Protein AF-A0A932NXV3-F1 (afdb_monomer)

Mean predicted aligned error: 9.42 Å

pLDDT: mean 82.55, std 14.52, range [33.53, 97.12]

Structure (mmCIF, N/CA/C/O backbone):
data_AF-A0A932NXV3-F1
#
_entry.id   AF-A0A932NXV3-F1
#
loop_
_atom_site.group_PDB
_atom_site.id
_atom_site.type_symbol
_atom_site.label_atom_id
_atom_site.label_alt_id
_atom_site.label_comp_id
_atom_site.label_asym_id
_atom_site.label_entity_id
_atom_site.label_seq_id
_atom_site.pdbx_PDB_ins_code
_atom_site.Cartn_x
_atom_site.Cartn_y
_atom_site.Cartn_z
_atom_site.occupancy
_atom_site.B_iso_or_equiv
_atom_site.auth_seq_id
_atom_site.auth_comp_id
_atom_site.auth_asym_id
_atom_site.auth_atom_id
_atom_site.pdbx_PDB_model_num
ATOM 1 N N . MET A 1 1 ? 22.891 -5.691 -22.726 1.00 33.53 1 MET A N 1
ATOM 2 C CA . MET A 1 1 ? 22.566 -4.543 -21.849 1.00 33.53 1 MET A CA 1
ATOM 3 C C . MET A 1 1 ? 21.703 -5.053 -20.706 1.00 33.53 1 MET A C 1
ATOM 5 O O . MET A 1 1 ? 20.603 -5.517 -20.971 1.00 33.53 1 MET A O 1
ATOM 9 N N . ILE A 1 2 ? 22.211 -5.048 -19.472 1.00 37.94 2 ILE A N 1
ATOM 10 C CA . ILE A 1 2 ? 21.455 -5.489 -18.289 1.00 37.94 2 ILE A CA 1
ATOM 11 C C . ILE A 1 2 ? 20.733 -4.263 -17.733 1.00 37.94 2 ILE A C 1
ATOM 13 O O . ILE A 1 2 ? 21.372 -3.350 -17.220 1.00 37.94 2 ILE A O 1
ATOM 17 N N . VAL A 1 3 ? 19.408 -4.217 -17.868 1.00 47.50 3 VAL A N 1
ATOM 18 C CA . VAL A 1 3 ? 18.593 -3.181 -17.224 1.00 47.50 3 VAL A CA 1
ATOM 19 C C . VAL A 1 3 ? 18.213 -3.705 -15.847 1.00 47.50 3 VAL A C 1
ATOM 21 O O . VAL A 1 3 ? 17.310 -4.527 -15.717 1.00 47.50 3 VAL A O 1
ATOM 24 N N . LYS A 1 4 ? 18.926 -3.259 -14.811 1.00 48.19 4 LYS A N 1
ATOM 25 C CA . LYS A 1 4 ? 18.515 -3.495 -13.424 1.00 48.19 4 LYS A CA 1
ATOM 26 C C . LYS A 1 4 ? 17.252 -2.665 -13.184 1.00 48.19 4 LYS A C 1
ATOM 28 O O . LYS A 1 4 ? 17.263 -1.455 -13.415 1.00 48.19 4 LYS A O 1
ATOM 33 N N . LEU A 1 5 ? 16.143 -3.310 -12.822 1.00 54.22 5 LEU A N 1
ATOM 34 C CA . LEU A 1 5 ? 14.883 -2.608 -12.597 1.00 54.22 5 LEU A CA 1
ATOM 35 C C . LEU A 1 5 ? 15.071 -1.681 -11.385 1.00 54.22 5 LEU A C 1
ATOM 37 O O . LEU A 1 5 ? 15.299 -2.135 -10.270 1.00 54.22 5 LEU A O 1
ATOM 41 N N . ALA A 1 6 ? 15.081 -0.378 -11.661 1.00 51.88 6 ALA A N 1
ATOM 42 C CA . ALA A 1 6 ? 15.575 0.663 -10.768 1.00 51.88 6 ALA A CA 1
ATOM 43 C C . ALA A 1 6 ? 14.940 0.632 -9.369 1.00 51.88 6 ALA A C 1
ATOM 45 O O . ALA A 1 6 ? 13.708 0.662 -9.219 1.00 51.88 6 ALA A O 1
ATOM 46 N N . LEU A 1 7 ? 15.806 0.683 -8.354 1.00 49.62 7 LEU A N 1
ATOM 47 C CA . LEU A 1 7 ? 15.435 0.939 -6.968 1.00 49.62 7 LEU A CA 1
ATOM 48 C C . LEU A 1 7 ? 14.709 2.299 -6.881 1.00 49.62 7 LEU A C 1
ATOM 50 O O . LEU A 1 7 ? 14.895 3.210 -7.697 1.00 49.62 7 LEU A O 1
ATOM 54 N N . LYS A 1 8 ? 13.775 2.434 -5.938 1.00 45.31 8 LYS A N 1
ATOM 55 C CA . LYS A 1 8 ? 12.964 3.653 -5.772 1.00 45.31 8 LYS A CA 1
ATOM 56 C C . LYS A 1 8 ? 13.885 4.837 -5.408 1.00 45.31 8 LYS A C 1
ATOM 58 O O . LYS A 1 8 ? 14.535 4.779 -4.377 1.00 45.31 8 LYS A O 1
ATOM 63 N N . GLY A 1 9 ? 13.916 5.891 -6.237 1.00 54.78 9 GLY A N 1
ATOM 64 C CA . GLY A 1 9 ? 14.677 7.135 -5.988 1.00 54.78 9 GLY A CA 1
ATOM 65 C C . GLY A 1 9 ? 15.803 7.450 -6.986 1.00 54.78 9 GLY A C 1
ATOM 66 O O . GLY A 1 9 ? 16.364 8.536 -6.945 1.00 54.78 9 GLY A O 1
ATOM 67 N N . GLU A 1 10 ? 16.118 6.541 -7.909 1.00 60.31 10 GLU A N 1
ATOM 68 C CA . GLU A 1 10 ? 17.243 6.714 -8.837 1.00 60.31 10 GLU A CA 1
ATOM 69 C C . GLU A 1 10 ? 16.915 7.617 -10.040 1.00 60.31 10 GLU A C 1
ATOM 71 O O . GLU A 1 10 ? 15.886 7.442 -10.706 1.00 60.31 10 GLU A O 1
ATOM 76 N N . ALA A 1 11 ? 17.834 8.529 -10.384 1.00 63.88 11 ALA A N 1
ATOM 77 C CA . ALA A 1 11 ? 17.703 9.472 -11.505 1.00 63.88 11 ALA A CA 1
ATOM 78 C C . ALA A 1 11 ? 17.438 8.780 -12.859 1.00 63.88 11 ALA A C 1
ATOM 80 O O . ALA A 1 11 ? 16.762 9.321 -13.734 1.00 63.88 11 ALA A O 1
ATOM 81 N N . HIS A 1 12 ? 17.901 7.539 -13.023 1.00 69.12 12 HIS A N 1
ATOM 82 C CA . HIS A 1 12 ? 17.754 6.775 -14.262 1.00 69.12 12 HIS A CA 1
ATOM 83 C C . HIS A 1 12 ? 16.433 5.996 -14.377 1.00 69.12 12 HIS A C 1
ATOM 85 O O . HIS A 1 12 ? 16.193 5.353 -15.400 1.00 69.12 12 HIS A O 1
ATOM 91 N N . ARG A 1 13 ? 15.530 6.070 -13.386 1.00 67.00 13 ARG A N 1
ATOM 92 C CA . ARG A 1 13 ? 14.250 5.333 -13.381 1.00 67.00 13 ARG A CA 1
ATOM 93 C C . ARG A 1 13 ? 13.365 5.656 -14.585 1.00 67.00 13 ARG A C 1
ATOM 95 O O . ARG A 1 13 ? 12.705 4.766 -15.123 1.00 67.00 13 ARG A O 1
ATOM 102 N N . ILE A 1 14 ? 13.333 6.921 -15.006 1.00 73.88 14 ILE A N 1
ATOM 103 C CA . ILE A 1 14 ? 12.540 7.364 -16.163 1.00 73.88 14 ILE A CA 1
ATOM 104 C C . ILE A 1 14 ? 13.114 6.755 -17.448 1.00 73.88 14 ILE A C 1
ATOM 106 O O . ILE A 1 14 ? 12.372 6.164 -18.234 1.00 73.88 14 ILE A O 1
ATOM 110 N N . THR A 1 15 ? 14.436 6.816 -17.614 1.00 79.94 15 THR A N 1
ATOM 111 C CA . THR A 1 15 ? 15.149 6.236 -18.758 1.00 79.94 15 THR A CA 1
ATOM 112 C C . THR A 1 15 ? 14.986 4.720 -18.816 1.00 79.94 15 THR A C 1
ATOM 114 O O . THR A 1 15 ? 14.656 4.189 -19.872 1.00 79.94 15 THR A O 1
ATOM 117 N N . ALA A 1 16 ? 15.123 4.023 -17.686 1.00 76.06 16 ALA A N 1
ATOM 118 C CA . ALA A 1 16 ? 14.926 2.577 -17.604 1.00 76.06 16 ALA A CA 1
ATOM 119 C C . ALA A 1 16 ? 13.495 2.176 -18.002 1.00 76.06 16 ALA A C 1
ATOM 121 O O . ALA A 1 16 ? 13.306 1.282 -18.824 1.00 76.06 16 ALA A O 1
ATOM 122 N N . ARG A 1 17 ? 12.475 2.886 -17.498 1.00 77.62 17 ARG A N 1
ATOM 123 C CA . ARG A 1 17 ? 11.070 2.656 -17.883 1.00 77.62 17 ARG A CA 1
ATOM 124 C C . ARG A 1 17 ? 10.815 2.913 -19.365 1.00 77.62 17 ARG A C 1
ATOM 126 O O . ARG A 1 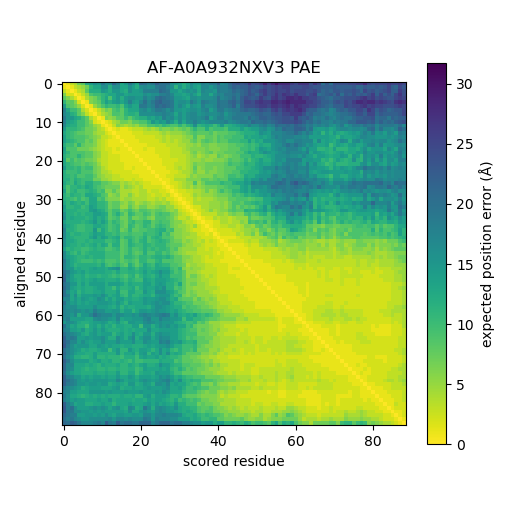17 ? 10.000 2.216 -19.966 1.00 77.62 17 ARG A O 1
ATOM 133 N N . ARG A 1 18 ? 11.462 3.925 -19.947 1.00 83.50 18 ARG A N 1
ATOM 134 C CA . ARG A 1 18 ? 11.372 4.197 -21.386 1.00 83.50 18 ARG A CA 1
ATOM 135 C C . ARG A 1 18 ? 12.000 3.055 -22.187 1.00 83.50 18 ARG A C 1
ATOM 137 O O . ARG A 1 18 ? 11.314 2.471 -23.007 1.00 83.50 18 ARG A O 1
ATOM 144 N N . LEU A 1 19 ? 13.225 2.648 -21.854 1.00 83.06 19 LEU A N 1
ATOM 145 C CA . LEU A 1 19 ? 13.933 1.553 -22.530 1.00 83.06 19 LEU A CA 1
ATOM 146 C C . LEU A 1 19 ? 13.178 0.219 -22.485 1.00 83.06 19 LEU A C 1
ATOM 148 O O . LEU A 1 19 ? 13.165 -0.507 -23.479 1.00 83.06 19 LEU A O 1
ATOM 152 N N . VAL A 1 20 ? 12.540 -0.103 -21.356 1.00 82.56 20 VAL A N 1
ATOM 153 C CA . VAL A 1 20 ? 11.686 -1.295 -21.241 1.00 82.56 20 VAL A CA 1
ATOM 154 C C . VAL A 1 20 ? 10.497 -1.192 -22.195 1.00 82.56 20 VAL A C 1
ATOM 156 O O . VAL A 1 20 ? 10.268 -2.119 -22.968 1.00 82.56 20 VAL A O 1
ATOM 159 N N . ARG A 1 21 ? 9.784 -0.055 -22.206 1.00 83.88 21 ARG A N 1
ATOM 160 C CA . ARG A 1 21 ? 8.654 0.170 -23.125 1.00 83.88 21 ARG A CA 1
ATOM 161 C C . ARG A 1 21 ? 9.075 0.097 -24.590 1.00 83.88 21 ARG A C 1
ATOM 163 O O . ARG A 1 21 ? 8.439 -0.618 -25.355 1.00 83.88 21 ARG A O 1
ATOM 170 N N . ASP A 1 22 ? 10.169 0.755 -24.957 1.00 87.81 22 ASP A N 1
ATOM 171 C CA . ASP A 1 22 ? 10.689 0.762 -26.327 1.00 87.81 22 ASP A CA 1
ATOM 172 C C . ASP A 1 22 ? 11.145 -0.637 -26.766 1.00 87.81 22 ASP A C 1
ATOM 174 O O . ASP A 1 22 ? 11.065 -0.994 -27.937 1.00 87.81 22 ASP A O 1
ATOM 178 N N . SER A 1 23 ? 11.644 -1.454 -25.835 1.00 84.25 23 SER A N 1
ATOM 179 C CA . SER A 1 23 ? 12.042 -2.837 -26.120 1.00 84.25 23 SER A CA 1
ATOM 180 C C . SER A 1 23 ? 10.841 -3.757 -26.301 1.00 84.25 23 SER A C 1
ATOM 182 O O . SER A 1 23 ? 10.857 -4.563 -27.225 1.00 84.25 23 SER A O 1
ATOM 184 N N . ILE A 1 24 ? 9.789 -3.587 -25.496 1.00 84.69 24 ILE A N 1
ATOM 185 C CA . ILE A 1 24 ? 8.514 -4.293 -25.681 1.00 84.69 24 ILE A CA 1
ATOM 186 C C . ILE A 1 24 ? 7.891 -3.908 -27.030 1.00 84.69 24 ILE A C 1
ATOM 188 O O . ILE A 1 24 ? 7.522 -4.788 -27.801 1.00 84.69 24 ILE A O 1
ATOM 192 N N . ALA A 1 25 ? 7.832 -2.610 -27.349 1.00 88.44 25 ALA A N 1
ATOM 193 C CA . ALA A 1 25 ? 7.272 -2.113 -28.607 1.00 88.44 25 ALA A CA 1
ATOM 194 C C . ALA A 1 25 ? 8.052 -2.601 -29.839 1.00 88.44 25 ALA A C 1
ATOM 196 O O . ALA A 1 25 ? 7.464 -2.883 -30.876 1.00 88.44 25 ALA A O 1
ATOM 197 N N . ALA A 1 26 ? 9.373 -2.745 -29.716 1.00 90.94 26 ALA A N 1
ATOM 198 C CA . ALA A 1 26 ? 10.227 -3.296 -30.763 1.00 90.94 26 ALA A CA 1
ATOM 199 C C . ALA A 1 26 ? 10.222 -4.838 -30.825 1.00 90.94 26 ALA A C 1
ATOM 201 O O . ALA A 1 26 ? 11.024 -5.407 -31.562 1.00 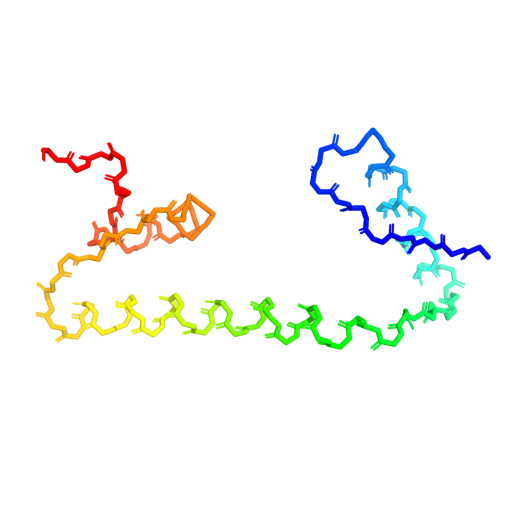90.94 26 ALA A O 1
ATOM 202 N N . GLY A 1 27 ? 9.393 -5.521 -30.024 1.00 88.38 27 GLY A N 1
ATOM 203 C CA . GLY A 1 27 ? 9.325 -6.985 -29.987 1.00 88.38 27 GLY A CA 1
ATOM 204 C C . GLY A 1 27 ? 10.607 -7.657 -29.481 1.00 88.38 27 GLY A C 1
ATOM 205 O O . GLY A 1 27 ? 10.860 -8.821 -29.783 1.00 88.38 27 GLY A O 1
ATOM 206 N N . ARG A 1 28 ? 11.454 -6.936 -28.736 1.00 87.31 28 ARG A N 1
ATOM 207 C CA . ARG A 1 28 ? 12.708 -7.478 -28.205 1.00 87.31 28 ARG A CA 1
ATOM 208 C C . ARG A 1 28 ? 12.433 -8.349 -26.986 1.00 87.31 28 ARG A C 1
ATOM 210 O O . ARG A 1 28 ? 11.769 -7.923 -26.043 1.00 87.31 28 ARG A O 1
ATOM 217 N N . HIS A 1 29 ? 13.024 -9.541 -26.970 1.00 79.62 29 HIS A N 1
ATOM 218 C CA . HIS A 1 29 ? 12.954 -10.418 -25.810 1.00 79.62 29 HI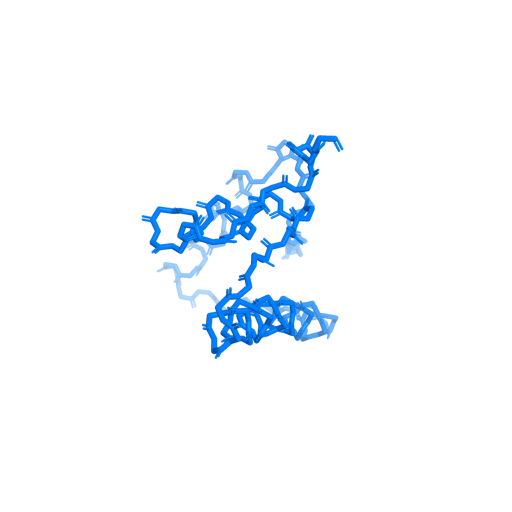S A CA 1
ATOM 219 C C . HIS A 1 29 ? 13.781 -9.837 -24.658 1.00 79.62 29 HIS A C 1
ATOM 221 O O . HIS A 1 29 ? 14.991 -9.632 -24.773 1.00 79.62 29 HIS A O 1
ATOM 227 N N . LEU A 1 30 ? 13.122 -9.570 -23.533 1.00 78.44 30 LEU A N 1
ATOM 228 C CA . LEU A 1 30 ? 13.781 -9.171 -22.294 1.00 78.44 30 LEU A CA 1
ATOM 229 C C . LEU A 1 30 ? 14.141 -10.422 -21.494 1.00 78.44 30 LEU A C 1
ATOM 231 O O . LEU A 1 30 ? 13.302 -11.305 -21.325 1.00 78.44 30 LEU A O 1
ATOM 235 N N . ILE A 1 31 ? 15.381 -10.489 -21.012 1.00 80.94 31 ILE A N 1
ATOM 236 C CA . ILE A 1 31 ? 15.836 -11.539 -20.100 1.00 80.94 31 ILE A CA 1
ATOM 237 C C . ILE A 1 31 ? 15.825 -10.964 -18.691 1.00 80.94 31 ILE A C 1
ATOM 239 O O . ILE A 1 31 ? 16.524 -9.988 -18.403 1.00 80.94 31 ILE A O 1
ATOM 243 N N . ALA A 1 32 ? 15.014 -11.562 -17.824 1.00 73.88 32 ALA A N 1
ATOM 244 C CA . ALA A 1 32 ? 14.998 -11.225 -16.414 1.00 73.88 32 ALA A CA 1
ATOM 245 C C . ALA A 1 32 ? 16.136 -11.963 -15.684 1.00 73.88 32 ALA A C 1
ATOM 247 O O . ALA A 1 32 ? 16.415 -13.123 -16.001 1.00 73.88 32 ALA A O 1
ATOM 248 N N . PRO A 1 33 ? 16.799 -11.327 -14.704 1.00 78.19 33 PRO A N 1
ATOM 249 C CA . PRO A 1 33 ? 17.733 -12.023 -13.828 1.00 78.19 33 PRO A CA 1
ATOM 250 C C . PRO A 1 33 ? 17.044 -13.184 -13.085 1.00 78.19 33 PRO A C 1
ATOM 252 O O . PRO A 1 33 ? 15.862 -13.065 -12.766 1.00 78.19 33 PRO A O 1
ATOM 255 N N . PRO A 1 34 ? 17.762 -14.257 -12.705 1.00 75.62 34 PRO A N 1
ATOM 256 C CA . PRO A 1 34 ? 17.176 -15.390 -11.976 1.00 75.62 34 PRO A CA 1
ATOM 257 C C . PRO A 1 34 ? 16.446 -15.009 -10.674 1.00 75.62 34 PRO A C 1
ATOM 259 O O . PRO A 1 34 ? 15.475 -15.657 -10.297 1.00 75.62 34 PRO A O 1
ATOM 262 N N . ILE A 1 35 ? 16.865 -13.925 -10.009 1.00 75.31 35 ILE A N 1
ATOM 263 C CA . ILE A 1 35 ? 16.232 -13.419 -8.776 1.00 75.31 35 ILE A CA 1
ATOM 264 C C . ILE A 1 35 ? 14.858 -12.765 -9.012 1.00 75.31 35 ILE A C 1
ATOM 266 O O . ILE A 1 35 ? 14.080 -12.601 -8.074 1.00 75.31 35 ILE A O 1
ATOM 270 N N . PHE A 1 36 ? 14.514 -12.437 -10.258 1.00 76.00 36 PHE A N 1
ATOM 271 C CA . PHE A 1 36 ? 13.291 -11.707 -10.592 1.00 76.00 36 PHE A CA 1
ATOM 272 C C . PHE A 1 36 ? 12.008 -12.438 -10.172 1.00 76.00 36 PHE A C 1
ATOM 274 O O . PHE A 1 36 ? 11.035 -11.793 -9.791 1.00 76.00 36 PHE A O 1
ATOM 281 N N . ILE A 1 37 ? 12.014 -13.776 -10.178 1.00 74.19 37 ILE A N 1
ATOM 282 C CA . ILE A 1 37 ? 10.870 -14.584 -9.725 1.00 74.19 37 ILE A CA 1
ATOM 283 C C . ILE A 1 37 ? 10.584 -14.306 -8.244 1.00 74.19 37 ILE A C 1
ATOM 285 O O . ILE A 1 37 ? 9.458 -13.980 -7.888 1.00 74.19 37 ILE A O 1
ATOM 289 N N . SER A 1 38 ? 11.617 -14.324 -7.396 1.00 75.25 38 SER A N 1
ATOM 290 C CA . SER A 1 38 ? 11.459 -14.048 -5.961 1.00 75.25 38 SER A CA 1
ATOM 291 C C . SER A 1 38 ? 11.014 -12.611 -5.658 1.00 75.25 38 SER A C 1
ATOM 293 O O . SER A 1 38 ? 10.253 -12.383 -4.714 1.00 75.25 38 SER A O 1
ATOM 295 N N . GLU A 1 39 ? 11.436 -11.636 -6.471 1.00 76.69 39 GLU A N 1
ATOM 296 C CA . GLU A 1 39 ? 10.943 -10.259 -6.366 1.00 76.69 39 GLU A CA 1
ATOM 297 C C . GLU A 1 39 ? 9.454 -10.181 -6.734 1.00 76.69 39 GLU A C 1
ATOM 299 O O . GLU A 1 39 ? 8.671 -9.555 -6.014 1.00 76.69 39 GLU A O 1
ATOM 304 N N . GLY A 1 40 ? 9.049 -10.863 -7.811 1.00 78.81 40 GLY A N 1
ATOM 305 C CA . GLY A 1 40 ? 7.651 -10.987 -8.220 1.00 78.81 40 GLY A CA 1
ATOM 306 C C . GLY A 1 40 ? 6.781 -11.624 -7.135 1.00 78.81 40 GLY A C 1
ATOM 307 O O . GLY A 1 40 ? 5.767 -11.043 -6.739 1.00 78.81 40 GLY A O 1
ATOM 308 N N . ASP A 1 41 ? 7.222 -12.756 -6.587 1.00 81.00 41 ASP A N 1
ATOM 309 C CA . ASP A 1 41 ? 6.528 -13.475 -5.515 1.00 81.00 41 ASP A CA 1
ATOM 310 C C . ASP A 1 41 ? 6.351 -12.610 -4.269 1.00 81.00 41 ASP A C 1
ATOM 312 O O . ASP A 1 41 ? 5.289 -12.615 -3.646 1.00 81.00 41 ASP A O 1
ATOM 316 N N . THR A 1 42 ? 7.368 -11.823 -3.915 1.00 79.88 42 THR A N 1
ATOM 317 C CA . THR A 1 42 ? 7.309 -10.921 -2.759 1.00 79.88 42 THR A CA 1
ATOM 318 C C . THR A 1 42 ? 6.255 -9.830 -2.955 1.00 79.88 42 THR A C 1
ATOM 320 O O . THR A 1 42 ? 5.490 -9.534 -2.033 1.00 79.88 42 THR A O 1
ATOM 323 N N . VAL A 1 43 ? 6.166 -9.250 -4.159 1.00 81.31 43 VAL A N 1
ATOM 324 C CA . VAL A 1 43 ? 5.153 -8.231 -4.481 1.00 81.31 43 VAL A CA 1
ATOM 325 C C . VAL A 1 43 ? 3.746 -8.822 -4.454 1.00 81.31 43 VAL A C 1
ATOM 327 O O . VAL A 1 43 ? 2.843 -8.203 -3.887 1.00 81.31 43 VAL A O 1
ATOM 330 N N . ILE A 1 44 ? 3.553 -10.006 -5.043 1.00 84.94 44 ILE A N 1
ATOM 331 C CA . ILE A 1 44 ? 2.256 -10.694 -5.041 1.00 84.94 44 ILE A CA 1
ATOM 332 C C . ILE A 1 44 ? 1.851 -11.023 -3.605 1.00 84.94 44 ILE A C 1
ATOM 334 O O . ILE A 1 44 ? 0.749 -10.673 -3.187 1.00 84.94 44 ILE A O 1
ATOM 338 N N . ARG A 1 45 ? 2.761 -11.622 -2.828 1.00 86.19 45 ARG A N 1
ATOM 339 C CA . ARG A 1 45 ? 2.523 -11.985 -1.430 1.00 86.19 45 ARG A CA 1
ATOM 340 C C . ARG A 1 45 ? 2.078 -10.776 -0.618 1.00 86.19 45 ARG A C 1
ATOM 342 O O . ARG A 1 45 ? 1.036 -10.851 0.019 1.00 86.19 45 ARG A O 1
ATOM 349 N N . ARG A 1 46 ? 2.802 -9.654 -0.685 1.00 86.44 46 ARG A N 1
ATOM 350 C CA . ARG A 1 46 ? 2.429 -8.428 0.040 1.00 86.44 46 ARG A CA 1
ATOM 351 C C . ARG A 1 46 ? 0.998 -7.987 -0.276 1.00 86.44 46 ARG A C 1
ATOM 353 O O . ARG A 1 46 ? 0.217 -7.794 0.644 1.00 86.44 46 ARG A O 1
ATOM 360 N N . ARG A 1 47 ? 0.624 -7.932 -1.560 1.00 88.19 47 ARG A N 1
ATOM 361 C CA . ARG A 1 47 ? -0.734 -7.529 -1.972 1.00 88.19 47 ARG A CA 1
ATOM 362 C C . ARG A 1 47 ? -1.817 -8.480 -1.468 1.00 88.19 47 ARG A C 1
ATOM 364 O O . ARG A 1 47 ? -2.881 -8.023 -1.066 1.00 88.19 47 ARG A O 1
ATOM 371 N N . VAL A 1 48 ? -1.558 -9.787 -1.499 1.00 90.94 48 VAL A N 1
ATOM 372 C CA . VAL A 1 48 ? -2.497 -10.794 -0.982 1.00 90.94 48 VAL A CA 1
ATOM 373 C C . VAL A 1 48 ? -2.667 -10.643 0.528 1.00 90.94 48 VAL A C 1
ATOM 375 O O . VAL A 1 48 ? -3.793 -10.695 1.018 1.00 90.94 48 VAL A O 1
ATOM 378 N N . TYR A 1 49 ? -1.576 -10.415 1.262 1.00 90.62 49 TYR A N 1
ATOM 379 C CA . TYR A 1 49 ? -1.623 -10.167 2.702 1.00 90.62 49 TYR A CA 1
ATOM 380 C C . TYR A 1 49 ? -2.432 -8.907 3.034 1.00 90.62 49 TYR A C 1
ATOM 382 O O . TYR A 1 49 ? -3.353 -8.988 3.846 1.00 90.62 49 TYR A O 1
ATOM 390 N N . ASP A 1 50 ? -2.159 -7.786 2.364 1.00 90.88 50 ASP A N 1
ATOM 391 C CA . ASP A 1 50 ? -2.884 -6.526 2.568 1.00 90.88 50 ASP A CA 1
ATOM 392 C C . ASP A 1 50 ? -4.393 -6.691 2.310 1.00 90.88 50 ASP A C 1
ATOM 394 O O . ASP A 1 50 ? -5.221 -6.296 3.133 1.00 90.88 50 ASP A O 1
ATOM 398 N N . ALA A 1 51 ? -4.760 -7.348 1.203 1.00 92.25 51 ALA A N 1
ATOM 399 C CA . ALA A 1 51 ? -6.156 -7.619 0.864 1.00 92.25 51 ALA A CA 1
ATOM 400 C C . ALA A 1 51 ? -6.841 -8.540 1.886 1.00 92.25 51 ALA A C 1
ATOM 402 O O . ALA A 1 51 ? -8.004 -8.334 2.224 1.00 92.25 51 ALA A O 1
ATOM 403 N N . SER A 1 52 ? -6.118 -9.535 2.406 1.00 94.44 52 SER A N 1
ATOM 404 C CA . SER A 1 52 ? -6.652 -10.477 3.396 1.00 94.44 52 SER A CA 1
ATOM 405 C C . SER A 1 52 ? -6.961 -9.787 4.725 1.00 94.44 52 SER A C 1
ATOM 407 O O . SER A 1 52 ? -8.007 -10.047 5.316 1.00 94.44 52 SER A O 1
ATOM 409 N N . TYR A 1 53 ? -6.090 -8.883 5.186 1.00 93.19 53 TYR A N 1
ATOM 410 C CA . TYR A 1 53 ? -6.346 -8.105 6.401 1.00 93.19 53 TYR A CA 1
ATOM 411 C C . TYR A 1 53 ? -7.487 -7.105 6.222 1.00 93.19 53 TYR A C 1
ATOM 413 O O . TYR A 1 53 ? -8.324 -6.989 7.116 1.00 93.19 53 TYR A O 1
ATOM 421 N N . ALA A 1 54 ? -7.569 -6.441 5.065 1.00 92.62 54 ALA A N 1
ATOM 422 C CA . ALA A 1 54 ? -8.688 -5.557 4.756 1.00 92.62 54 ALA A CA 1
ATOM 423 C C . ALA A 1 54 ? -10.028 -6.320 4.748 1.00 92.62 54 ALA A C 1
ATOM 425 O O . ALA A 1 54 ? -10.974 -5.897 5.408 1.00 92.62 54 ALA A O 1
ATOM 426 N N . ALA A 1 55 ? -10.087 -7.482 4.087 1.00 94.94 55 ALA A N 1
ATOM 427 C CA . ALA A 1 55 ? -11.285 -8.323 4.049 1.00 94.94 55 ALA A CA 1
ATOM 428 C C . ALA A 1 55 ? -11.664 -8.870 5.435 1.00 94.94 55 ALA A C 1
ATOM 430 O O . ALA A 1 55 ? -12.840 -8.938 5.786 1.00 94.94 55 ALA A O 1
ATOM 431 N N . LEU A 1 56 ? -10.675 -9.248 6.253 1.00 95.50 56 LEU A N 1
ATOM 432 C CA . LEU A 1 56 ? -10.925 -9.700 7.620 1.00 95.50 56 LEU A CA 1
ATOM 433 C C . LEU A 1 56 ? -11.495 -8.574 8.492 1.00 95.50 56 LEU A C 1
ATOM 435 O O . LEU A 1 56 ? -12.412 -8.823 9.273 1.00 95.50 56 LEU A O 1
ATOM 439 N N . ALA A 1 57 ? -10.966 -7.357 8.37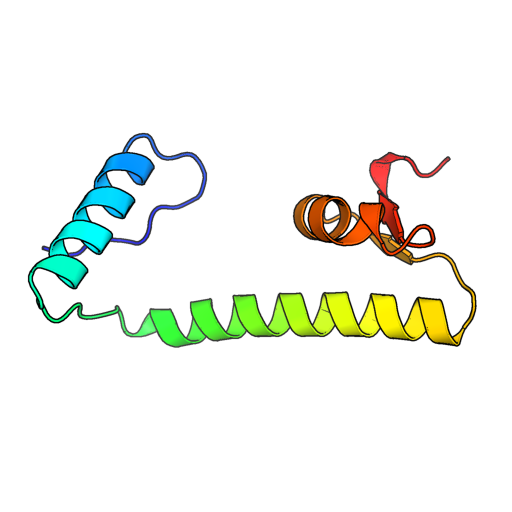2 1.00 95.25 57 ALA A N 1
ATOM 440 C CA . ALA A 1 57 ? -11.463 -6.204 9.113 1.00 95.25 57 ALA A CA 1
ATOM 441 C C . ALA A 1 57 ? -12.897 -5.844 8.703 1.00 95.25 57 ALA A C 1
ATOM 443 O O . ALA A 1 57 ? -13.738 -5.645 9.577 1.00 95.25 57 ALA A O 1
ATOM 444 N N . GLU A 1 58 ? -13.202 -5.8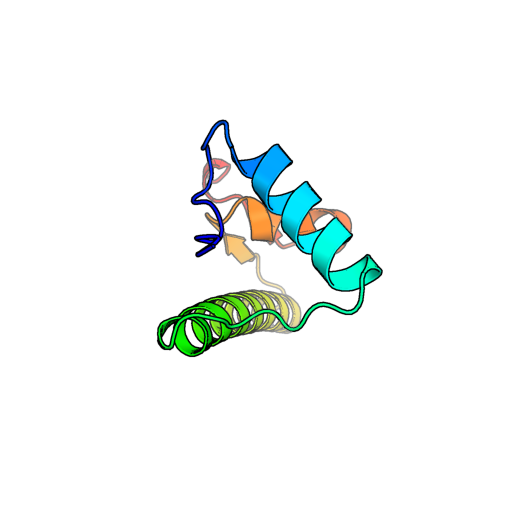80 7.403 1.00 95.62 58 GLU A N 1
ATOM 445 C CA . GLU A 1 58 ? -14.561 -5.706 6.880 1.00 95.62 58 GLU A CA 1
ATOM 446 C C . GLU A 1 58 ? -15.526 -6.753 7.453 1.00 95.62 58 GLU A C 1
ATOM 448 O O . GLU A 1 58 ? -16.559 -6.402 8.022 1.00 95.62 58 GLU A O 1
ATOM 453 N N . LEU A 1 59 ? -15.152 -8.037 7.394 1.00 97.12 59 LEU A N 1
ATOM 454 C CA . LEU A 1 59 ? -15.958 -9.146 7.916 1.00 97.12 59 LEU A CA 1
ATOM 455 C C . LEU A 1 59 ? -16.236 -9.014 9.423 1.00 97.12 59 LEU A C 1
ATOM 457 O O . LEU A 1 59 ? -17.265 -9.474 9.916 1.00 97.12 59 LEU A O 1
ATOM 461 N N . ARG A 1 60 ? -15.305 -8.423 10.174 1.00 95.81 60 ARG A N 1
ATOM 462 C CA . ARG A 1 60 ? -15.427 -8.237 11.626 1.00 95.81 60 ARG A CA 1
ATOM 463 C C . ARG A 1 60 ? -16.014 -6.883 12.018 1.00 95.81 60 ARG A C 1
ATOM 465 O O . ARG A 1 60 ? -16.257 -6.678 13.204 1.00 95.81 60 ARG A O 1
ATOM 472 N N . GLY A 1 61 ? -16.247 -5.983 11.062 1.00 94.62 61 GLY A N 1
ATOM 473 C CA . GLY A 1 61 ? -16.665 -4.609 11.339 1.00 94.62 61 GLY A CA 1
ATOM 474 C C . GLY A 1 61 ? -15.643 -3.836 12.180 1.00 94.62 61 GLY A C 1
ATOM 475 O O . GLY A 1 61 ? -16.028 -3.024 13.016 1.00 94.62 61 GLY A O 1
ATOM 476 N N . CYS A 1 62 ? -14.350 -4.129 12.015 1.00 94.19 62 CYS A N 1
ATOM 477 C CA . CYS A 1 62 ? -13.260 -3.500 12.760 1.00 94.19 62 CYS A CA 1
ATOM 478 C C . CYS A 1 62 ? -12.491 -2.501 11.890 1.00 94.19 62 CYS A C 1
ATOM 480 O O . CYS A 1 62 ? -12.483 -2.591 10.663 1.00 94.19 62 CYS A O 1
ATOM 482 N N . GLU A 1 63 ? -11.777 -1.581 12.533 1.00 94.88 63 GLU A N 1
ATOM 483 C CA . GLU A 1 63 ? -10.826 -0.719 11.836 1.00 94.88 63 GLU A CA 1
ATOM 484 C C . GLU A 1 63 ? -9.563 -1.496 11.445 1.00 94.88 63 GLU A C 1
ATOM 486 O O . GLU A 1 63 ? -9.055 -2.318 12.212 1.00 94.88 63 GLU A O 1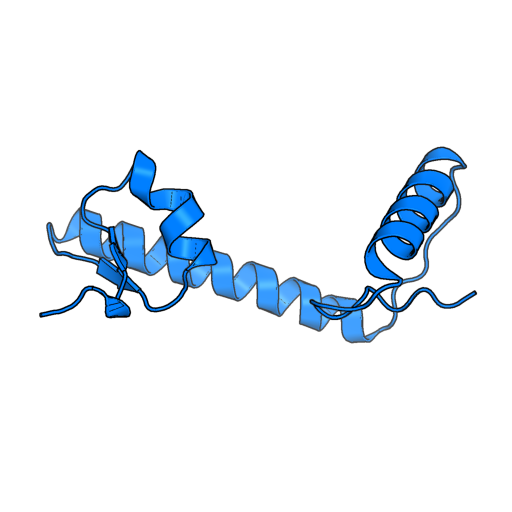
ATOM 491 N N . PHE A 1 64 ? -9.027 -1.206 10.259 1.00 94.38 64 PHE A N 1
ATOM 492 C CA . PHE A 1 64 ? -7.748 -1.738 9.800 1.00 94.38 64 PHE A CA 1
ATOM 493 C C . PHE A 1 64 ? -6.706 -0.625 9.745 1.00 94.38 64 PHE A C 1
ATOM 495 O O . PHE A 1 64 ? -6.738 0.222 8.857 1.00 94.38 64 PHE A O 1
ATOM 502 N N . TRP A 1 65 ? -5.755 -0.646 10.675 1.00 94.44 65 TRP A N 1
ATOM 503 C CA . TRP A 1 65 ? -4.672 0.331 10.737 1.00 94.44 65 TRP A CA 1
ATOM 504 C C . TRP A 1 65 ? -3.429 -0.192 10.014 1.00 94.44 65 TRP A C 1
ATOM 506 O O . TRP A 1 65 ? -2.891 -1.240 10.373 1.00 94.44 65 TRP A O 1
ATOM 516 N N . THR A 1 66 ? -2.952 0.541 9.005 1.00 92.56 66 THR A N 1
ATOM 517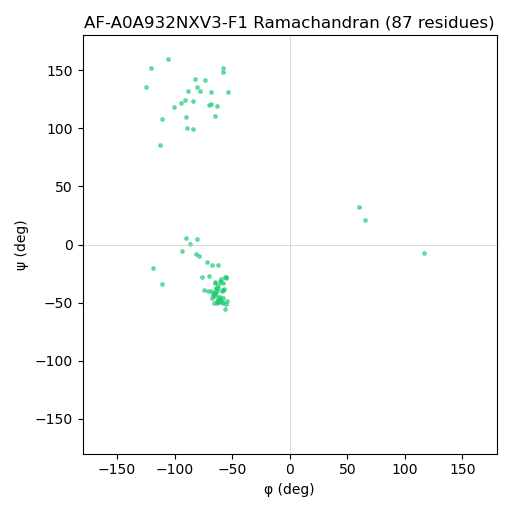 C CA . THR A 1 66 ? -1.765 0.168 8.222 1.00 92.56 66 THR A CA 1
ATOM 518 C C . THR A 1 66 ? -0.716 1.274 8.201 1.00 92.56 66 THR A C 1
ATOM 520 O O . THR A 1 66 ? -1.023 2.446 7.995 1.00 92.56 66 THR A O 1
ATOM 523 N N . ALA A 1 67 ? 0.553 0.904 8.388 1.00 93.38 67 ALA A N 1
ATOM 524 C CA . ALA A 1 67 ? 1.693 1.804 8.185 1.00 93.38 67 ALA A CA 1
ATOM 525 C C . ALA A 1 67 ? 2.102 1.913 6.705 1.00 93.38 67 ALA A C 1
ATOM 527 O O . ALA A 1 67 ? 2.962 2.717 6.344 1.00 93.38 67 ALA A O 1
ATOM 528 N N . ASP A 1 68 ? 1.519 1.091 5.830 1.00 90.75 68 ASP A N 1
ATOM 529 C CA . ASP A 1 68 ? 1.835 1.099 4.412 1.00 90.75 68 ASP A CA 1
ATOM 530 C C . ASP A 1 68 ? 1.035 2.176 3.682 1.00 90.75 68 ASP A C 1
ATOM 532 O O . ASP A 1 68 ? -0.113 1.972 3.284 1.00 90.75 68 ASP A O 1
ATOM 536 N N . LYS A 1 69 ? 1.683 3.318 3.441 1.00 90.56 69 LYS A N 1
ATOM 537 C CA . LYS A 1 69 ? 1.073 4.426 2.706 1.00 90.56 69 LYS A CA 1
ATOM 538 C C . LYS A 1 69 ? 0.609 4.037 1.297 1.00 90.56 69 LYS A C 1
ATOM 540 O O . LYS A 1 69 ? -0.396 4.559 0.836 1.00 90.56 69 LYS A O 1
ATOM 545 N N . VAL A 1 70 ? 1.300 3.119 0.613 1.00 90.19 70 VAL A N 1
ATOM 546 C CA . VAL A 1 70 ? 0.900 2.698 -0.743 1.00 90.19 70 VAL A CA 1
ATOM 547 C C . VAL A 1 70 ? -0.380 1.869 -0.691 1.00 90.19 70 VAL A C 1
ATOM 549 O O . VAL A 1 70 ? -1.246 2.049 -1.543 1.00 90.19 70 VAL A O 1
ATOM 552 N N . CYS A 1 71 ? -0.506 0.991 0.305 1.00 89.19 71 CYS A N 1
ATOM 553 C CA . CYS A 1 71 ? -1.742 0.255 0.553 1.00 89.19 71 CYS A CA 1
ATOM 554 C C . CYS A 1 71 ? -2.878 1.217 0.924 1.00 89.19 71 CYS A C 1
ATOM 556 O O . CYS A 1 71 ? -3.933 1.171 0.299 1.00 89.19 71 CYS A O 1
ATOM 558 N N . TYR A 1 72 ? -2.645 2.113 1.890 1.00 93.19 72 TYR A N 1
ATOM 559 C CA . TYR A 1 72 ? -3.629 3.100 2.339 1.00 93.19 72 TYR A CA 1
ATOM 560 C C . TYR A 1 72 ? -4.141 3.965 1.181 1.00 93.19 72 TYR A C 1
ATOM 562 O O . TYR A 1 72 ? -5.340 3.974 0.909 1.00 93.19 72 TYR A O 1
ATOM 570 N N . ASP A 1 73 ? -3.237 4.617 0.440 1.00 93.94 73 ASP A N 1
ATOM 571 C CA . ASP A 1 73 ? -3.589 5.511 -0.668 1.00 93.94 73 ASP A CA 1
ATOM 572 C C . ASP A 1 73 ? -4.385 4.775 -1.769 1.00 93.94 73 ASP A C 1
ATOM 574 O O . ASP A 1 73 ? -5.208 5.390 -2.446 1.00 93.94 73 ASP A O 1
ATOM 578 N N . ALA A 1 74 ? -4.165 3.464 -1.946 1.00 92.12 74 ALA A N 1
ATOM 579 C CA . ALA A 1 74 ? -4.854 2.654 -2.949 1.00 92.12 74 ALA A CA 1
ATOM 580 C C . ALA A 1 74 ? -6.299 2.288 -2.575 1.00 92.12 74 ALA A C 1
ATOM 582 O O . ALA A 1 74 ? -7.106 2.069 -3.478 1.00 92.12 74 ALA A O 1
ATOM 583 N N . VAL A 1 75 ? -6.627 2.192 -1.281 1.00 92.81 75 VAL A N 1
ATOM 584 C CA . VAL A 1 75 ? -7.925 1.660 -0.826 1.00 92.81 75 VAL A CA 1
ATOM 585 C C . VAL A 1 75 ? -8.771 2.651 -0.036 1.00 92.81 75 VAL A C 1
ATOM 587 O O . VAL A 1 75 ? -9.984 2.464 0.015 1.00 92.81 75 VAL A O 1
ATOM 590 N N . GLN A 1 76 ? -8.187 3.715 0.530 1.00 92.25 76 GLN A N 1
ATOM 591 C CA . GLN A 1 76 ? -8.898 4.654 1.415 1.00 92.25 76 GLN A CA 1
ATOM 592 C C . GLN A 1 76 ? -10.150 5.287 0.784 1.00 92.25 76 GLN A C 1
ATOM 594 O O . GLN A 1 76 ? -11.093 5.626 1.491 1.00 92.25 76 GLN A O 1
ATOM 599 N N . ALA A 1 77 ? -10.184 5.423 -0.548 1.00 93.25 77 ALA A N 1
ATOM 600 C CA . ALA A 1 77 ? -11.320 5.996 -1.267 1.00 93.25 77 ALA A CA 1
ATOM 601 C C . ALA A 1 77 ? -12.560 5.086 -1.247 1.00 93.25 77 ALA A C 1
ATOM 603 O O . ALA A 1 77 ? -13.680 5.581 -1.344 1.00 93.25 77 ALA A O 1
ATOM 604 N N . THR A 1 78 ? -12.363 3.772 -1.118 1.00 95.12 78 THR A N 1
ATOM 605 C CA . THR A 1 78 ? -13.437 2.768 -1.155 1.00 95.12 78 THR A CA 1
ATOM 606 C C . THR A 1 78 ? -13.660 2.123 0.213 1.00 95.12 78 THR A C 1
ATOM 608 O O . THR A 1 78 ? -14.792 1.805 0.562 1.00 95.12 78 THR A O 1
ATOM 611 N N . LEU A 1 79 ? -12.598 1.938 1.001 1.00 94.12 79 LEU A N 1
ATOM 612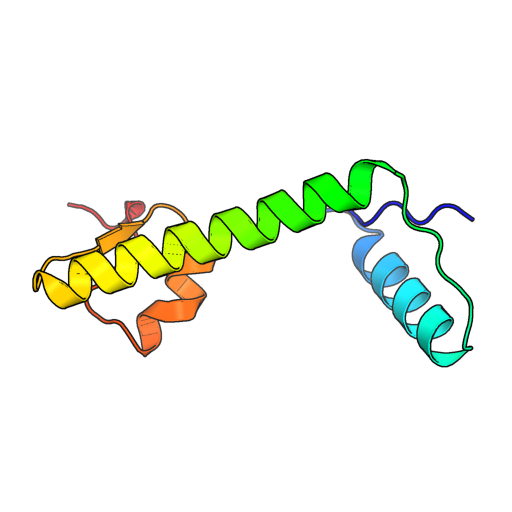 C CA . LEU A 1 79 ? -12.618 1.244 2.288 1.00 94.12 79 LEU A CA 1
ATOM 613 C C . LEU A 1 79 ? -12.342 2.236 3.429 1.00 94.12 79 LEU A C 1
ATOM 615 O O . LEU A 1 79 ? -11.208 2.399 3.874 1.00 94.12 79 LEU A O 1
ATOM 619 N N .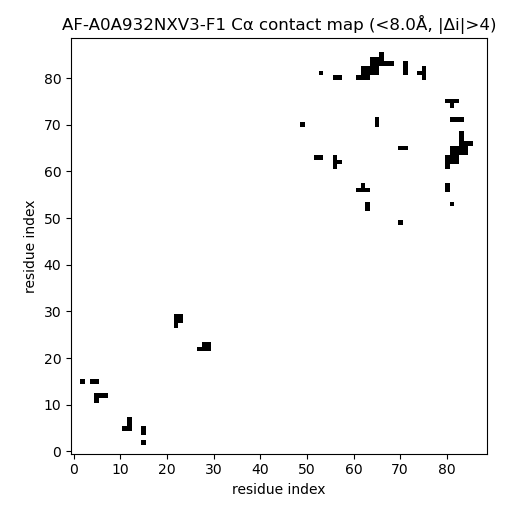 SER A 1 80 ? -13.390 2.903 3.919 1.00 93.75 80 SER A N 1
ATOM 620 C CA . SER A 1 80 ? -13.287 3.967 4.938 1.00 93.75 80 SER A CA 1
ATOM 621 C C . SER A 1 80 ? -12.839 3.491 6.330 1.00 93.75 80 SER A C 1
ATOM 623 O O . SER A 1 80 ? -12.400 4.303 7.154 1.00 93.75 80 SER A O 1
ATOM 625 N N . PHE A 1 81 ? -12.937 2.184 6.596 1.00 94.50 81 PHE A N 1
ATOM 626 C CA . PHE A 1 81 ? -12.447 1.531 7.814 1.00 94.50 81 PHE A CA 1
ATOM 627 C C . PHE A 1 81 ? -10.928 1.294 7.796 1.00 94.50 81 PHE A C 1
ATOM 629 O O . PHE A 1 81 ? -10.359 0.934 8.826 1.00 94.50 81 PHE A O 1
ATOM 636 N N . VAL A 1 82 ? -10.263 1.497 6.652 1.00 95.25 82 VAL A N 1
ATOM 637 C CA . VAL A 1 82 ? -8.802 1.440 6.550 1.00 95.25 82 VAL A CA 1
ATOM 638 C C . VAL A 1 82 ? -8.220 2.792 6.949 1.00 95.25 82 VAL A C 1
ATOM 640 O O . VAL A 1 82 ? -8.563 3.823 6.372 1.00 95.25 82 VAL A O 1
ATOM 643 N N . LYS A 1 83 ? -7.336 2.790 7.943 1.00 94.50 83 LYS A N 1
ATOM 644 C CA . LYS A 1 83 ? -6.723 3.976 8.546 1.00 94.50 83 LYS A CA 1
ATOM 645 C C . LYS A 1 83 ? -5.207 3.936 8.408 1.00 94.50 83 LYS A C 1
ATOM 647 O O . LYS A 1 83 ? -4.601 2.862 8.347 1.00 94.50 83 LYS A O 1
ATOM 652 N N . TYR A 1 84 ? -4.589 5.110 8.370 1.00 95.19 84 TYR A N 1
ATOM 653 C CA . TYR A 1 84 ? -3.142 5.229 8.280 1.00 95.19 84 TYR A CA 1
ATOM 654 C C . TYR A 1 84 ? -2.528 5.295 9.680 1.00 95.19 84 TYR A C 1
ATOM 656 O O . TYR A 1 84 ? -2.901 6.139 10.486 1.00 95.19 84 TYR A O 1
ATOM 664 N N . LEU A 1 85 ? -1.595 4.388 9.984 1.00 93.25 85 LEU A N 1
ATOM 665 C CA . LEU A 1 85 ? -1.042 4.216 11.333 1.00 93.25 85 LEU A CA 1
ATOM 666 C C . LEU A 1 85 ? -0.408 5.491 11.921 1.00 93.25 85 LEU A C 1
ATOM 668 O O . LEU A 1 85 ? -0.586 5.722 13.109 1.00 93.25 85 LEU A O 1
ATOM 672 N N . PRO A 1 86 ? 0.296 6.342 11.154 1.00 92.75 86 PRO A N 1
ATOM 673 C CA . PRO A 1 86 ? 0.785 7.621 11.676 1.00 92.75 86 PRO A CA 1
ATOM 674 C C . PRO A 1 86 ? -0.294 8.609 12.134 1.00 92.75 86 PRO A C 1
ATOM 676 O O . PRO A 1 86 ? 0.039 9.522 12.881 1.00 92.75 86 PRO A O 1
ATOM 679 N N . ASP A 1 87 ? -1.549 8.431 11.716 1.00 90.94 87 ASP A N 1
ATOM 680 C CA . ASP A 1 87 ? -2.682 9.248 12.167 1.00 90.94 87 ASP A CA 1
ATOM 681 C C . ASP A 1 87 ? -3.352 8.655 13.425 1.00 90.94 87 ASP A C 1
ATOM 683 O O . ASP A 1 87 ? -4.409 9.124 13.850 1.00 90.94 87 ASP A O 1
ATOM 687 N N . TYR A 1 88 ? -2.775 7.594 14.002 1.00 85.19 88 TYR A N 1
ATOM 688 C CA . TYR A 1 88 ? -3.277 6.976 15.224 1.00 85.19 88 TYR A CA 1
ATOM 689 C C . TYR A 1 88 ? -3.071 7.923 16.425 1.00 85.19 88 TYR A C 1
ATOM 691 O O . TYR A 1 88 ? -1.966 8.455 16.571 1.00 85.19 88 TYR A O 1
ATOM 699 N N . PRO A 1 89 ? -4.109 8.155 17.253 1.00 80.19 89 PRO A N 1
ATOM 700 C CA . PRO A 1 89 ? -4.065 9.095 18.376 1.00 80.19 89 PRO A CA 1
ATOM 701 C C . PRO A 1 89 ? -3.152 8.666 19.533 1.00 80.19 89 PRO A C 1
ATOM 703 O O . PRO A 1 89 ? -2.927 7.447 19.723 1.00 80.19 89 PRO A O 1
#

Nearest PDB structures (foldseek):
  7yrd-assembly1_F  TM=3.588E-01  e=7.087E+00  Xenopus laevis
  4xuj-assembly1_B  TM=3.365E-01  e=5.445E+00  Xenopus laevis
  7xnp-assembly1_F  TM=3.055E-01  e=8.085E+00  Xenopus laevis

Sequence (89 aa):
MIVKLALKGEAHRITARRLVRDSIAAGRHLIAPPIFISEGDTVIRRRVYDASYAALAELRGCEFWTADKVCYDAVQATLSFVKYLPDYP

Foldseek 3Di:
DDLDQDDPPDPCNVVSVVVVVVCVVVVHDDDDDPCVVVVVVVVVVVVVVLVVQLVVCVVVVAAAEDCDPVSCVVPCVPRVSYHYNVVPD

Radius of gyration: 17.91 Å; Cα contacts (8 Å, |Δi|>4): 51; chains: 1; bounding box: 39×25×49 Å

Solvent-accessible surface area (backbone atoms only — not comparable to full-atom values): 5531 Å² total; per-residue (Å²): 135,87,79,73,84,65,65,93,88,50,89,57,43,65,57,51,54,47,53,52,51,55,32,55,74,67,71,50,87,82,83,76,63,87,65,49,59,61,55,49,50,51,56,51,50,52,53,52,52,54,51,51,51,52,52,51,20,61,78,68,75,42,75,37,74,38,81,48,62,72,60,43,74,73,38,43,90,80,41,77,51,49,43,53,43,89,76,59,132

Secondary structure (DSSP, 8-state):
-----PPTT-TTHHHHHHHHHHHHHTTPPPPPPTTHHHHHHHHHHHHHHHHHHHHHHHHHT--EEES-HHHHHHHTTT-TTEEEGGG--